Protein AF-A0A445AJ50-F1 (afdb_monomer_lite)

Foldseek 3Di:
DDDDDPPPPPPPPPPPPPLPDDPVLV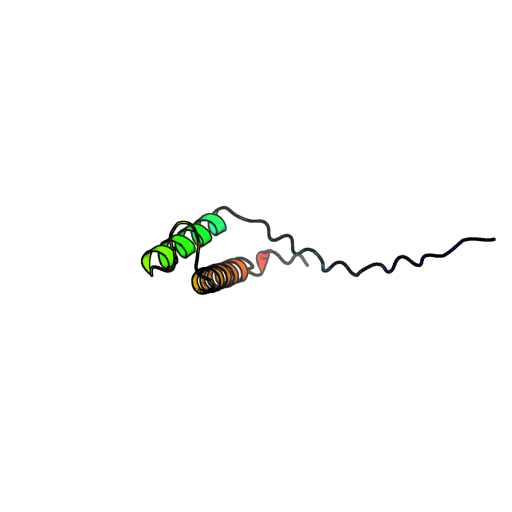VQLVVLLVVQVVVVQDDPHDGHPVSVVSSVVSSCVVSVVVVDVPPDDD

Radius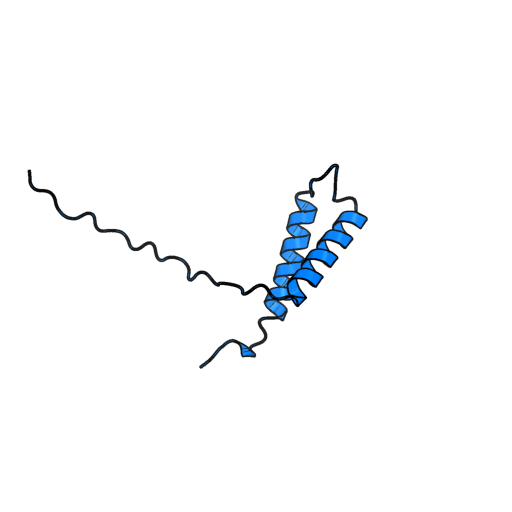 of gyration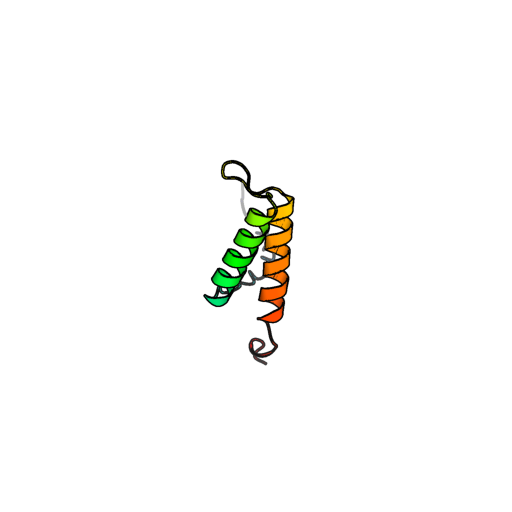: 20.23 Å; chains: 1; bounding box: 40×56×37 Å

Structure (mmCIF, N/CA/C/O backbone):
data_AF-A0A445AJ50-F1
#
_entry.id   AF-A0A445AJ50-F1
#
loop_
_atom_site.group_PDB
_atom_site.id
_atom_site.type_symbol
_atom_site.label_atom_id
_atom_site.label_alt_id
_atom_site.label_comp_id
_atom_site.label_asym_id
_atom_site.label_entity_id
_atom_site.label_seq_id
_atom_site.pdbx_PDB_ins_code
_atom_site.Cartn_x
_atom_site.Cartn_y
_atom_site.Cartn_z
_atom_site.occupancy
_atom_site.B_iso_or_equiv
_atom_site.auth_seq_id
_atom_site.auth_comp_id
_atom_site.auth_asym_id
_atom_site.auth_atom_id
_atom_site.pdbx_PDB_model_num
ATOM 1 N N . MET A 1 1 ? -21.601 48.683 -23.630 1.00 50.09 1 MET A N 1
ATOM 2 C CA . MET A 1 1 ? -21.055 47.337 -23.921 1.00 50.09 1 MET A CA 1
ATOM 3 C C . MET A 1 1 ? -19.999 47.493 -25.004 1.00 50.09 1 MET A C 1
ATOM 5 O O . MET A 1 1 ? -20.325 48.049 -26.045 1.00 50.09 1 MET A O 1
ATOM 9 N N . PRO A 1 2 ? -18.738 47.143 -24.716 1.00 45.69 2 PRO A N 1
ATOM 10 C CA . PRO A 1 2 ? -18.146 45.995 -25.401 1.00 45.69 2 PRO A CA 1
ATOM 11 C C . PRO A 1 2 ? -17.370 45.071 -24.447 1.00 45.69 2 PRO A C 1
ATOM 13 O O . PRO A 1 2 ? -16.814 45.487 -23.437 1.00 45.69 2 PRO A O 1
ATOM 16 N N . ASN A 1 3 ? -17.385 43.793 -24.806 1.00 51.81 3 ASN A N 1
ATOM 17 C CA . ASN A 1 3 ? -16.780 42.648 -24.141 1.00 51.81 3 ASN A CA 1
ATOM 18 C C . ASN A 1 3 ? -15.493 42.275 -24.892 1.00 51.81 3 ASN A C 1
ATOM 20 O O . ASN A 1 3 ? -15.599 42.036 -26.095 1.00 51.81 3 ASN A O 1
ATOM 24 N N . LYS A 1 4 ? -14.326 42.186 -24.233 1.00 52.31 4 LYS A N 1
ATOM 25 C CA . LYS A 1 4 ? -13.259 41.233 -24.610 1.00 52.31 4 LYS A CA 1
ATOM 26 C C . LYS A 1 4 ? -12.080 41.246 -23.642 1.00 52.31 4 LYS A C 1
ATOM 28 O O . LYS A 1 4 ? -11.527 42.301 -23.357 1.00 52.31 4 LYS A O 1
ATOM 33 N N . GLY A 1 5 ? -11.633 40.048 -23.268 1.00 40.59 5 GLY A N 1
ATOM 34 C CA . GLY A 1 5 ? -10.281 39.824 -22.764 1.00 40.59 5 GLY A CA 1
ATOM 35 C C . GLY A 1 5 ? -10.210 39.113 -21.421 1.00 40.59 5 GLY A C 1
ATOM 36 O O . GLY A 1 5 ? -9.459 39.540 -20.552 1.00 40.59 5 GLY A O 1
ATOM 37 N N . ASN A 1 6 ? -10.947 38.016 -21.236 1.00 50.56 6 ASN A N 1
ATOM 38 C CA . ASN A 1 6 ? -10.543 37.018 -20.253 1.00 50.56 6 ASN A CA 1
ATOM 39 C C . ASN A 1 6 ? -9.183 36.455 -20.693 1.00 50.56 6 ASN A C 1
ATOM 41 O O . ASN A 1 6 ? -9.088 35.577 -21.545 1.00 50.56 6 ASN A O 1
ATOM 45 N N . LYS A 1 7 ? -8.111 37.017 -20.129 1.00 55.88 7 LYS A N 1
ATOM 46 C CA . LYS A 1 7 ? -6.781 36.422 -20.148 1.00 55.88 7 LYS A CA 1
ATOM 47 C C . LYS A 1 7 ? -6.890 35.115 -19.373 1.00 55.88 7 LYS A C 1
ATOM 49 O O . LYS A 1 7 ? -6.804 35.114 -18.147 1.00 55.88 7 LYS A O 1
ATOM 54 N N . THR A 1 8 ? -7.162 34.028 -20.089 1.00 46.66 8 THR A N 1
ATOM 55 C CA . THR A 1 8 ? -7.012 32.673 -19.573 1.00 46.66 8 THR A CA 1
ATOM 56 C C . THR A 1 8 ? -5.580 32.575 -19.088 1.00 46.66 8 THR A C 1
ATOM 58 O O . THR A 1 8 ? -4.631 32.603 -19.868 1.00 46.66 8 THR A O 1
ATOM 61 N N . VAL A 1 9 ? -5.434 32.593 -17.770 1.00 52.22 9 VAL A N 1
ATOM 62 C CA . VAL A 1 9 ? -4.200 32.237 -17.099 1.00 52.22 9 VAL A CA 1
ATOM 63 C C . VAL A 1 9 ? -3.986 30.786 -17.501 1.00 52.22 9 VAL A C 1
ATOM 65 O O . VAL A 1 9 ? -4.751 29.921 -17.079 1.00 52.22 9 VAL A O 1
ATOM 68 N N . GLU A 1 10 ? -3.031 30.532 -18.396 1.00 49.53 10 GLU A N 1
ATOM 69 C CA . GLU A 1 10 ? -2.462 29.200 -18.547 1.00 49.53 10 GLU A CA 1
ATOM 70 C C . GLU A 1 10 ? -1.943 28.830 -17.162 1.00 49.53 10 GLU A C 1
ATOM 72 O O . GLU A 1 10 ? -0.879 29.265 -16.718 1.00 49.53 10 GLU A O 1
ATOM 77 N N . ALA A 1 11 ? -2.776 28.105 -16.417 1.00 50.72 11 ALA A N 1
ATOM 78 C CA . ALA A 1 11 ? -2.314 27.336 -15.295 1.00 50.72 11 ALA A CA 1
ATOM 79 C C . ALA A 1 11 ? -1.242 26.435 -15.893 1.00 50.72 11 ALA A C 1
ATOM 81 O O . ALA A 1 11 ? -1.561 25.571 -16.708 1.00 50.72 11 ALA A O 1
ATOM 82 N N . ASN A 1 12 ? 0.017 26.712 -15.551 1.00 56.41 12 ASN A N 1
ATOM 83 C CA . ASN A 1 12 ? 1.129 25.796 -15.723 1.00 56.41 12 ASN A CA 1
ATOM 84 C C . ASN A 1 12 ? 0.677 24.471 -15.114 1.00 56.41 12 ASN A C 1
ATOM 86 O O . ASN A 1 12 ? 0.752 24.279 -13.900 1.00 56.41 12 ASN A O 1
ATOM 90 N N . GLN A 1 13 ? 0.086 23.610 -15.939 1.00 56.22 13 GLN A N 1
ATOM 91 C CA . GLN A 1 13 ? -0.276 22.279 -15.518 1.00 56.22 13 GLN A CA 1
ATOM 92 C C . GLN A 1 13 ? 1.067 21.636 -15.193 1.00 56.22 13 GLN A C 1
ATOM 94 O O . GLN A 1 13 ? 1.923 21.603 -16.083 1.00 56.22 13 GLN A O 1
ATOM 99 N N . PRO A 1 14 ? 1.308 21.194 -13.944 1.00 53.97 14 PRO A N 1
ATOM 100 C CA . PRO A 1 14 ? 2.481 20.386 -13.674 1.00 53.97 14 PRO A CA 1
ATOM 101 C C . PRO A 1 14 ? 2.426 19.259 -14.694 1.00 53.97 14 PRO A C 1
ATOM 103 O O . PRO A 1 14 ? 1.371 18.632 -14.850 1.00 53.97 14 PRO A O 1
ATOM 106 N N . SER A 1 15 ? 3.505 19.109 -15.465 1.00 53.41 15 SER A N 1
ATOM 107 C CA . SER A 1 15 ? 3.683 17.994 -16.383 1.00 53.41 15 SER A CA 1
ATOM 108 C C . SER A 1 15 ? 3.234 16.763 -15.622 1.00 53.41 15 SER A C 1
ATOM 110 O O . SER A 1 15 ? 3.827 16.417 -14.603 1.00 53.41 15 SER A O 1
ATOM 112 N N . LYS A 1 16 ? 2.085 16.208 -16.020 1.00 55.53 16 LYS A N 1
ATOM 113 C CA . LYS A 1 16 ? 1.560 14.985 -15.434 1.00 55.53 16 LYS A CA 1
ATOM 114 C C . LYS A 1 16 ? 2.632 13.960 -15.743 1.00 55.53 16 LYS A C 1
ATOM 116 O O . LYS A 1 16 ? 2.700 13.480 -16.874 1.00 55.53 16 LYS A O 1
ATOM 121 N N . ASP A 1 17 ? 3.505 13.711 -14.776 1.00 58.09 17 ASP A N 1
ATOM 122 C CA . ASP A 1 17 ? 4.414 12.585 -14.787 1.00 58.09 17 ASP A CA 1
ATOM 123 C C . ASP A 1 17 ? 3.503 11.363 -14.792 1.00 58.09 17 ASP A C 1
ATOM 125 O O . ASP A 1 17 ? 3.052 10.878 -13.755 1.00 58.09 17 ASP A O 1
ATOM 129 N N . ASN A 1 18 ? 3.100 10.961 -15.998 1.00 57.78 18 ASN A N 1
ATOM 130 C CA . ASN A 1 18 ? 2.258 9.810 -16.244 1.00 57.78 18 ASN A CA 1
ATOM 131 C C . ASN A 1 18 ? 3.143 8.605 -15.967 1.00 57.78 18 ASN A C 1
ATOM 133 O O . ASN A 1 18 ? 3.715 8.008 -16.880 1.00 57.78 18 ASN A O 1
ATOM 137 N N . LEU A 1 19 ? 3.302 8.302 -14.681 1.00 66.19 19 LEU A N 1
ATOM 138 C CA . LEU A 1 19 ? 3.909 7.076 -14.232 1.00 66.19 19 LEU A CA 1
ATOM 139 C C . LEU A 1 19 ? 3.099 5.944 -14.856 1.00 66.19 19 LEU A C 1
ATOM 141 O O . LEU A 1 19 ? 1.937 5.717 -14.512 1.00 66.19 19 LEU A O 1
ATOM 145 N N . ARG A 1 20 ? 3.703 5.275 -15.833 1.00 71.62 20 ARG A N 1
ATOM 146 C CA . ARG A 1 20 ? 3.108 4.106 -16.455 1.00 71.62 20 ARG A CA 1
ATOM 147 C C . ARG A 1 20 ? 3.208 2.970 -15.449 1.00 71.62 20 ARG A C 1
ATOM 149 O O . ARG A 1 20 ? 4.297 2.457 -15.207 1.00 71.62 20 ARG A O 1
ATOM 156 N N . TRP A 1 21 ? 2.068 2.626 -14.864 1.00 76.81 21 TRP A N 1
ATOM 157 C CA . TRP A 1 21 ? 1.925 1.461 -14.004 1.00 76.81 21 TRP A CA 1
ATOM 158 C C . TRP A 1 21 ? 2.385 0.210 -14.763 1.00 76.81 21 TRP A C 1
ATOM 160 O O . TRP A 1 21 ? 2.036 0.036 -15.935 1.00 76.81 21 TRP A O 1
ATOM 170 N N . TYR A 1 22 ? 3.223 -0.599 -14.126 1.00 78.88 22 TYR A N 1
ATOM 171 C CA . TYR A 1 22 ? 3.783 -1.827 -14.691 1.00 78.88 22 TYR A CA 1
ATOM 172 C C . TYR A 1 22 ? 3.373 -3.005 -13.813 1.00 78.88 22 TYR A C 1
ATOM 174 O O . TYR A 1 22 ? 3.146 -2.805 -12.622 1.00 78.88 22 TYR A O 1
ATOM 182 N N . ASP A 1 23 ? 3.339 -4.211 -14.377 1.00 77.38 23 ASP A N 1
ATOM 183 C CA . ASP A 1 23 ? 2.923 -5.426 -13.660 1.00 77.38 23 ASP A CA 1
ATOM 184 C C . ASP A 1 23 ? 3.749 -5.651 -12.373 1.00 77.38 23 ASP A C 1
ATOM 186 O O . ASP A 1 23 ? 3.208 -6.010 -11.330 1.00 77.38 23 ASP A O 1
ATOM 190 N N . ASP A 1 24 ? 5.043 -5.311 -12.395 1.00 79.88 24 ASP A N 1
ATOM 191 C CA . ASP A 1 24 ? 5.928 -5.359 -11.220 1.00 79.88 24 ASP A CA 1
ATOM 192 C C . ASP A 1 24 ? 5.435 -4.459 -10.064 1.00 79.88 24 ASP A C 1
ATOM 194 O O . ASP A 1 24 ? 5.666 -4.742 -8.888 1.00 79.88 24 ASP A O 1
ATOM 198 N N . MET A 1 25 ? 4.737 -3.360 -10.370 1.00 85.00 25 MET A N 1
ATOM 199 C CA . MET A 1 25 ? 4.196 -2.443 -9.362 1.00 85.00 25 MET A CA 1
ATOM 200 C C . MET A 1 25 ? 2.924 -2.973 -8.706 1.00 85.00 25 MET A C 1
ATOM 202 O O . MET A 1 25 ? 2.694 -2.673 -7.531 1.00 85.00 25 MET A O 1
ATOM 206 N N . ASP A 1 26 ? 2.138 -3.787 -9.416 1.00 86.25 26 ASP A N 1
ATOM 207 C CA . ASP A 1 26 ? 1.005 -4.505 -8.826 1.00 86.25 26 ASP A CA 1
ATOM 208 C C . ASP A 1 26 ? 1.484 -5.504 -7.774 1.00 86.25 26 ASP A C 1
ATOM 210 O O . ASP A 1 26 ? 0.912 -5.573 -6.683 1.00 86.25 26 ASP A O 1
ATOM 214 N N . GLU A 1 27 ? 2.578 -6.220 -8.047 1.00 88.69 27 GLU A N 1
ATOM 215 C CA . GLU A 1 27 ? 3.177 -7.141 -7.077 1.00 88.69 27 GLU A CA 1
ATOM 216 C C . GLU A 1 27 ? 3.670 -6.395 -5.827 1.00 88.69 27 GLU A C 1
ATOM 218 O O . GLU A 1 27 ? 3.398 -6.807 -4.693 1.00 88.69 27 GLU A O 1
ATOM 223 N N . VAL A 1 28 ? 4.335 -5.249 -6.012 1.00 88.81 28 VAL A N 1
ATOM 224 C CA . VAL A 1 28 ? 4.787 -4.398 -4.901 1.00 88.81 28 VAL A CA 1
ATOM 225 C C . VAL A 1 28 ? 3.607 -3.877 -4.080 1.00 88.81 28 VAL A C 1
ATOM 227 O O . VAL A 1 28 ? 3.655 -3.934 -2.847 1.00 88.81 28 VAL A O 1
ATOM 230 N N . LEU A 1 29 ? 2.548 -3.388 -4.734 1.00 90.38 29 LEU A N 1
ATOM 231 C CA . LEU A 1 29 ? 1.340 -2.902 -4.066 1.00 90.38 29 LEU A CA 1
ATOM 232 C C . LEU A 1 29 ? 0.666 -4.026 -3.268 1.00 90.38 29 LEU A C 1
ATOM 234 O O . LEU A 1 29 ? 0.355 -3.839 -2.089 1.00 90.38 29 LEU A O 1
ATOM 238 N N . LEU A 1 30 ? 0.481 -5.201 -3.874 1.00 91.69 30 LEU A N 1
ATOM 239 C CA . LEU A 1 30 ? -0.155 -6.347 -3.228 1.00 91.69 30 LEU A CA 1
ATOM 240 C C . LEU A 1 30 ? 0.646 -6.821 -2.010 1.00 91.69 30 LEU A C 1
ATOM 242 O O . LEU A 1 30 ? 0.073 -7.059 -0.947 1.00 91.69 30 LEU A O 1
ATOM 246 N N . ASN A 1 31 ? 1.972 -6.900 -2.132 1.00 91.69 31 ASN A N 1
ATOM 247 C CA . ASN A 1 31 ? 2.854 -7.284 -1.033 1.00 91.69 31 ASN A CA 1
ATOM 248 C C . ASN A 1 31 ? 2.843 -6.245 0.103 1.00 91.69 31 ASN A C 1
ATOM 250 O O . ASN A 1 31 ? 2.836 -6.606 1.281 1.00 91.69 31 ASN A O 1
ATOM 254 N N . ALA A 1 32 ? 2.812 -4.949 -0.227 1.00 92.00 32 ALA A N 1
ATOM 255 C CA . ALA A 1 32 ? 2.706 -3.882 0.766 1.00 92.00 32 ALA A CA 1
ATOM 256 C C . ALA A 1 32 ? 1.381 -3.970 1.541 1.00 92.00 32 ALA A C 1
ATOM 258 O O . ALA A 1 32 ? 1.390 -3.942 2.771 1.00 92.00 32 ALA A O 1
ATOM 259 N N . LEU A 1 33 ? 0.261 -4.165 0.840 1.00 91.81 33 LEU A N 1
ATOM 260 C CA . LEU A 1 33 ? -1.046 -4.364 1.466 1.00 91.81 33 LEU A CA 1
ATOM 261 C C . LEU A 1 33 ? -1.061 -5.631 2.330 1.00 91.81 33 LEU A C 1
ATOM 263 O O . LEU A 1 33 ? -1.465 -5.575 3.487 1.00 91.81 33 LEU A O 1
ATOM 267 N N . ALA A 1 34 ? -0.559 -6.762 1.831 1.00 92.62 34 ALA A N 1
ATOM 268 C CA . ALA A 1 34 ? -0.492 -8.002 2.605 1.00 92.62 34 ALA A CA 1
ATOM 269 C C . ALA A 1 34 ? 0.283 -7.821 3.925 1.00 92.62 34 ALA A C 1
ATOM 271 O O . ALA A 1 34 ? -0.175 -8.260 4.980 1.00 92.62 34 ALA A O 1
ATOM 272 N N . LYS A 1 35 ? 1.416 -7.108 3.896 1.00 93.00 35 LYS A N 1
ATOM 273 C CA . LYS A 1 35 ? 2.202 -6.790 5.099 1.00 93.00 35 LYS A CA 1
ATOM 274 C C . LYS A 1 35 ? 1.436 -5.920 6.086 1.00 93.00 35 LYS A C 1
ATOM 276 O O . LYS A 1 35 ? 1.474 -6.191 7.282 1.00 93.00 35 LYS A O 1
ATOM 281 N N . GLU A 1 36 ? 0.745 -4.889 5.612 1.00 92.25 36 GLU A N 1
ATOM 282 C CA . GLU A 1 36 ? -0.049 -4.031 6.491 1.00 92.25 36 GLU A CA 1
ATOM 283 C C . GLU A 1 36 ? -1.269 -4.774 7.064 1.00 92.25 36 GLU A C 1
ATOM 285 O O . GLU A 1 36 ? -1.633 -4.546 8.2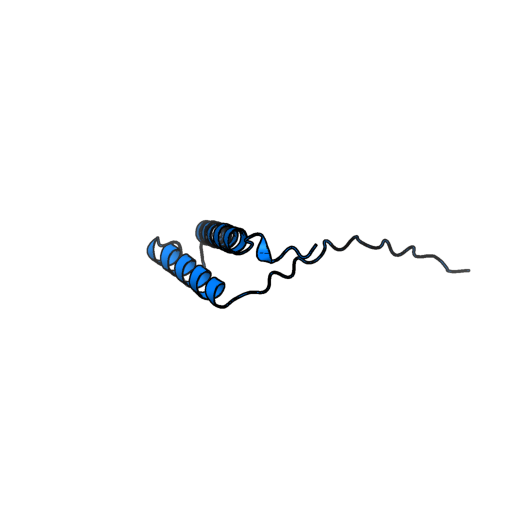17 1.00 92.25 36 GLU A O 1
ATOM 290 N N . ALA A 1 37 ? -1.859 -5.723 6.325 1.00 89.69 37 ALA A N 1
ATOM 291 C CA . ALA A 1 37 ? -2.937 -6.565 6.851 1.00 89.69 37 ALA A CA 1
ATOM 292 C C . ALA A 1 37 ? -2.429 -7.456 7.988 1.00 89.69 37 ALA A C 1
ATOM 294 O O . ALA A 1 37 ? -3.076 -7.548 9.028 1.00 89.69 37 ALA A O 1
ATOM 295 N N . LEU A 1 38 ? -1.247 -8.058 7.825 1.00 90.31 38 LEU A N 1
ATOM 296 C CA . LEU A 1 38 ? -0.614 -8.880 8.862 1.00 90.31 38 LEU A CA 1
ATOM 297 C C . LEU A 1 38 ? -0.250 -8.082 10.121 1.00 90.31 38 LEU A C 1
ATOM 299 O O . LEU A 1 38 ? -0.257 -8.638 11.215 1.00 90.31 38 LEU A O 1
ATOM 303 N N . LYS A 1 39 ? 0.038 -6.782 9.989 1.00 89.88 39 LYS A N 1
ATOM 304 C CA . LYS A 1 39 ? 0.269 -5.881 11.131 1.00 89.88 39 LYS A CA 1
ATOM 305 C C . LYS A 1 39 ? -1.012 -5.495 11.878 1.00 89.88 39 LYS A C 1
ATOM 307 O O . LYS A 1 39 ? -0.922 -4.843 12.912 1.00 89.88 39 LYS A O 1
ATOM 312 N N . GLY A 1 40 ? -2.188 -5.864 11.367 1.00 87.69 40 GLY A N 1
ATOM 313 C CA . GLY A 1 40 ? -3.474 -5.453 11.931 1.00 87.69 40 GLY A CA 1
ATOM 314 C C . GLY A 1 40 ? -3.914 -4.049 11.511 1.00 87.69 40 GLY A C 1
ATOM 315 O O . GLY A 1 40 ? -4.867 -3.519 12.070 1.00 87.69 40 GLY A O 1
ATOM 316 N N . ASN A 1 41 ? -3.273 -3.449 10.501 1.00 86.88 41 ASN A N 1
ATOM 317 C CA . ASN A 1 41 ? -3.641 -2.122 9.994 1.00 86.88 41 ASN A CA 1
ATOM 318 C C . ASN A 1 41 ? -4.823 -2.152 9.003 1.00 86.88 41 ASN A C 1
ATOM 320 O O . ASN A 1 41 ? -5.161 -1.126 8.407 1.00 86.88 41 ASN A O 1
ATOM 324 N N . LYS A 1 42 ? -5.457 -3.317 8.824 1.00 86.56 42 LYS A N 1
ATOM 325 C CA . LYS A 1 42 ? -6.710 -3.493 8.083 1.00 86.56 42 LYS A CA 1
ATOM 326 C C . LYS A 1 42 ? -7.842 -3.785 9.070 1.00 86.56 42 LYS A C 1
ATOM 328 O O . LYS A 1 42 ? -7.792 -4.807 9.748 1.00 86.56 42 LYS A O 1
ATOM 333 N N . HIS A 1 43 ? -8.864 -2.933 9.110 1.00 82.44 43 HIS A N 1
ATOM 334 C CA . HIS A 1 43 ? -10.032 -3.093 9.979 1.00 82.44 43 HIS A CA 1
ATOM 335 C C . HIS A 1 43 ? -11.328 -3.003 9.170 1.00 82.44 43 HIS A C 1
ATOM 337 O O . HIS A 1 43 ? -11.532 -2.006 8.480 1.00 82.44 43 HIS A O 1
ATOM 343 N N . ASP A 1 44 ? -12.175 -4.037 9.253 1.00 69.81 44 ASP A N 1
ATOM 344 C CA . ASP A 1 44 ? -13.571 -4.076 8.768 1.00 69.81 44 ASP A CA 1
ATOM 345 C C . ASP A 1 44 ? -13.803 -3.525 7.344 1.00 69.81 44 ASP A C 1
ATOM 347 O O . ASP A 1 44 ? -14.887 -3.047 7.050 1.00 69.81 44 ASP A O 1
ATOM 351 N N . ASP A 1 45 ? -12.792 -3.613 6.465 1.00 77.81 45 ASP A N 1
ATOM 352 C CA . ASP A 1 45 ? -12.737 -3.150 5.054 1.00 77.81 45 ASP A CA 1
ATOM 353 C C . ASP A 1 45 ? -12.023 -1.820 4.784 1.00 77.81 45 ASP A C 1
ATOM 355 O O . ASP A 1 45 ? -11.873 -1.405 3.634 1.00 77.81 45 ASP A O 1
ATOM 359 N N . SER A 1 46 ? -11.472 -1.189 5.815 1.00 85.56 46 SER A N 1
ATOM 360 C CA . SER A 1 46 ? -10.657 0.017 5.693 1.00 85.56 46 SER A CA 1
ATOM 361 C C . SER A 1 46 ? -9.208 -0.216 6.117 1.00 85.56 46 SER A C 1
ATOM 363 O O . SER A 1 46 ? -8.890 -1.076 6.940 1.00 85.56 46 SER A O 1
ATOM 365 N N . TRP A 1 47 ? -8.311 0.567 5.529 1.00 88.62 47 TRP A N 1
ATOM 366 C CA . TRP A 1 47 ? -6.917 0.650 5.947 1.00 88.62 47 TRP A CA 1
ATOM 367 C C . TRP A 1 47 ? -6.749 1.838 6.881 1.00 88.62 47 TRP A C 1
ATOM 369 O O . TRP A 1 47 ? -7.311 2.909 6.635 1.00 88.62 47 TRP A O 1
ATOM 379 N N . THR A 1 48 ? -5.955 1.670 7.935 1.00 90.38 48 THR A N 1
ATOM 380 C CA . THR A 1 48 ? -5.581 2.797 8.789 1.00 90.38 48 THR A CA 1
ATOM 381 C C . THR A 1 48 ? -4.773 3.822 7.993 1.00 90.38 48 THR A C 1
ATOM 383 O O . THR A 1 48 ? -4.132 3.513 6.984 1.00 90.38 48 THR A O 1
ATOM 386 N N . THR A 1 49 ? -4.752 5.066 8.469 1.00 90.50 49 THR A N 1
ATOM 387 C CA . THR A 1 49 ? -3.903 6.121 7.895 1.00 90.50 49 THR A CA 1
ATOM 388 C C . THR A 1 49 ? -2.430 5.702 7.845 1.00 90.50 49 THR A C 1
ATOM 390 O O . THR A 1 49 ? -1.719 6.038 6.900 1.00 90.50 49 THR A O 1
ATOM 393 N N . GLU A 1 50 ? -1.981 4.924 8.834 1.00 89.94 50 GLU A N 1
ATOM 394 C CA . GLU A 1 50 ? -0.631 4.365 8.875 1.00 89.94 50 GLU A CA 1
ATOM 395 C C . GLU A 1 50 ? -0.386 3.362 7.739 1.00 89.94 50 GLU A C 1
ATOM 397 O O . GLU A 1 50 ? 0.629 3.469 7.050 1.00 89.94 50 GLU A O 1
ATOM 402 N N . ALA A 1 51 ? -1.329 2.448 7.474 1.00 89.81 51 ALA A N 1
ATOM 403 C CA . ALA A 1 51 ? -1.227 1.533 6.337 1.00 89.81 51 ALA A CA 1
ATOM 404 C C . ALA A 1 51 ? -1.113 2.286 5.010 1.00 89.81 51 ALA A C 1
ATOM 406 O O . ALA A 1 51 ? -0.235 1.974 4.206 1.00 89.81 51 ALA A O 1
ATOM 407 N N . TYR A 1 52 ? -1.939 3.314 4.794 1.00 88.25 52 TYR A N 1
ATOM 408 C CA . TYR A 1 52 ? -1.841 4.136 3.586 1.00 88.25 52 TYR A CA 1
ATOM 409 C C . TYR A 1 52 ? -0.472 4.812 3.461 1.00 88.25 52 TYR A C 1
ATOM 411 O O . TYR A 1 52 ? 0.151 4.739 2.401 1.00 88.25 52 TYR A O 1
ATOM 419 N N . ALA A 1 53 ? 0.031 5.422 4.538 1.00 89.81 53 ALA A N 1
ATOM 420 C CA . ALA A 1 53 ? 1.346 6.059 4.537 1.00 89.81 53 ALA A CA 1
ATOM 421 C C . ALA A 1 53 ? 2.474 5.056 4.223 1.00 89.81 53 ALA A C 1
ATOM 423 O O . ALA A 1 53 ? 3.368 5.349 3.424 1.00 89.81 53 ALA A O 1
ATOM 424 N N . ASN A 1 54 ? 2.411 3.854 4.798 1.00 90.69 54 ASN A N 1
ATOM 425 C CA . ASN A 1 54 ? 3.401 2.797 4.595 1.00 90.69 54 ASN A CA 1
ATOM 426 C C . ASN A 1 54 ? 3.364 2.216 3.173 1.00 90.69 54 ASN A C 1
ATOM 428 O O . ASN A 1 54 ? 4.420 2.004 2.566 1.00 90.69 54 ASN A O 1
ATOM 432 N N . VAL A 1 55 ? 2.169 1.998 2.618 1.00 89.75 55 VAL A N 1
ATOM 433 C CA . VAL A 1 55 ? 1.977 1.530 1.237 1.00 89.75 55 VAL A CA 1
ATOM 434 C C . VAL A 1 55 ? 2.520 2.564 0.252 1.00 89.75 55 VAL A C 1
ATOM 43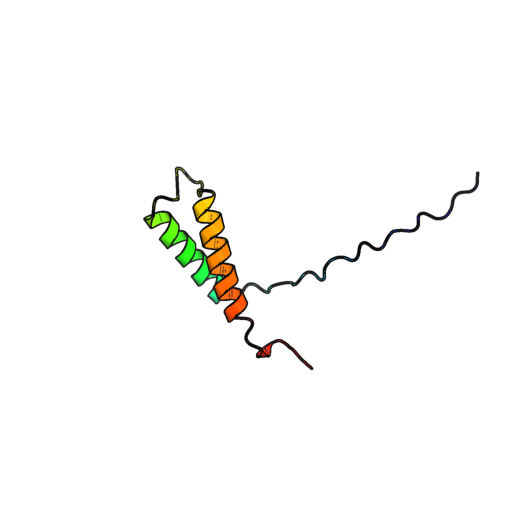6 O O . VAL A 1 55 ? 3.356 2.221 -0.582 1.00 89.75 55 VAL A O 1
ATOM 439 N N . VAL A 1 56 ? 2.153 3.842 0.403 1.00 88.00 56 VAL A N 1
ATOM 440 C CA . VAL A 1 56 ? 2.654 4.937 -0.449 1.00 88.00 56 VAL A CA 1
ATOM 441 C C . VAL A 1 56 ? 4.175 5.062 -0.362 1.00 88.00 56 VAL A C 1
ATOM 443 O O . VAL A 1 56 ? 4.839 5.205 -1.388 1.00 88.00 56 VAL A O 1
ATOM 446 N N . LYS A 1 57 ? 4.756 4.959 0.838 1.00 88.50 57 LYS A N 1
ATOM 447 C CA . LYS A 1 57 ? 6.214 4.975 1.022 1.00 88.50 57 LYS A CA 1
ATOM 448 C C . LYS A 1 57 ? 6.894 3.809 0.298 1.00 88.50 57 LYS A C 1
ATOM 450 O O . LYS A 1 57 ? 7.910 4.016 -0.359 1.00 88.50 57 LYS A O 1
ATOM 455 N N . THR A 1 58 ? 6.331 2.606 0.395 1.00 88.88 58 THR A N 1
ATOM 456 C CA . THR A 1 58 ? 6.863 1.401 -0.263 1.00 88.88 58 THR A CA 1
ATOM 457 C C . THR A 1 58 ? 6.817 1.533 -1.782 1.00 88.88 58 THR A C 1
ATOM 459 O O . THR A 1 58 ? 7.821 1.290 -2.450 1.00 88.88 58 THR A O 1
ATOM 462 N N . LEU A 1 59 ? 5.685 1.994 -2.316 1.00 86.00 59 LEU A N 1
ATOM 463 C CA . LEU A 1 59 ? 5.518 2.279 -3.738 1.00 86.00 59 LEU A CA 1
ATOM 464 C C . LEU A 1 59 ? 6.482 3.361 -4.214 1.00 86.00 59 LEU A C 1
ATOM 466 O O . LEU A 1 59 ? 7.136 3.162 -5.223 1.00 86.00 59 LEU A O 1
ATOM 470 N N . SER A 1 60 ? 6.637 4.464 -3.482 1.00 84.25 60 SER A N 1
ATOM 471 C CA . SER A 1 60 ? 7.565 5.541 -3.849 1.00 84.25 60 SER A CA 1
ATOM 472 C C . SER A 1 60 ? 9.018 5.058 -3.931 1.00 84.25 60 SER A C 1
ATOM 474 O O . SER A 1 60 ? 9.728 5.394 -4.877 1.00 84.25 60 SER A O 1
ATOM 476 N N . ILE A 1 61 ? 9.449 4.202 -2.996 1.00 84.56 61 ILE A N 1
ATOM 477 C CA . ILE A 1 61 ? 10.787 3.592 -3.024 1.00 84.56 61 ILE A CA 1
ATOM 478 C C . ILE A 1 61 ? 10.929 2.645 -4.221 1.00 84.56 61 ILE A C 1
ATOM 480 O O . ILE A 1 61 ? 11.929 2.713 -4.932 1.00 84.56 61 ILE A O 1
ATOM 484 N N . ALA A 1 62 ? 9.938 1.785 -4.468 1.00 81.38 62 ALA A N 1
ATOM 485 C CA . ALA A 1 62 ? 9.974 0.846 -5.585 1.00 81.38 62 ALA A CA 1
ATOM 486 C C . ALA A 1 62 ? 9.944 1.574 -6.937 1.00 81.38 62 ALA A C 1
ATOM 488 O O . ALA A 1 62 ? 10.815 1.360 -7.772 1.00 81.38 62 ALA A O 1
ATOM 489 N N . ILE A 1 63 ? 9.011 2.505 -7.126 1.00 76.12 63 ILE A N 1
ATOM 490 C CA . ILE A 1 63 ? 8.890 3.350 -8.316 1.00 76.12 63 ILE A CA 1
ATOM 491 C C . ILE A 1 63 ? 10.170 4.155 -8.537 1.00 76.12 63 ILE A C 1
ATOM 493 O O . ILE A 1 63 ? 10.735 4.111 -9.626 1.00 76.12 63 ILE A O 1
ATOM 497 N N . GLY A 1 64 ? 10.659 4.853 -7.508 1.00 67.88 64 GLY A N 1
ATOM 498 C CA . GLY A 1 64 ? 11.899 5.626 -7.578 1.00 67.88 64 GLY A CA 1
ATOM 499 C C . GLY A 1 64 ? 13.121 4.763 -7.900 1.00 67.88 64 GLY A C 1
ATOM 500 O O . GLY A 1 64 ? 14.025 5.223 -8.590 1.00 67.88 64 GLY A O 1
ATOM 501 N N . SER A 1 65 ? 13.120 3.495 -7.476 1.00 59.75 65 SER A N 1
ATOM 502 C CA . SER A 1 65 ? 14.132 2.503 -7.846 1.00 59.75 65 SER A CA 1
ATOM 503 C C . SER A 1 65 ? 13.949 1.949 -9.267 1.00 59.75 65 SER A C 1
ATOM 505 O O . SER A 1 65 ? 14.940 1.575 -9.886 1.00 59.75 65 SER A O 1
ATOM 507 N N . H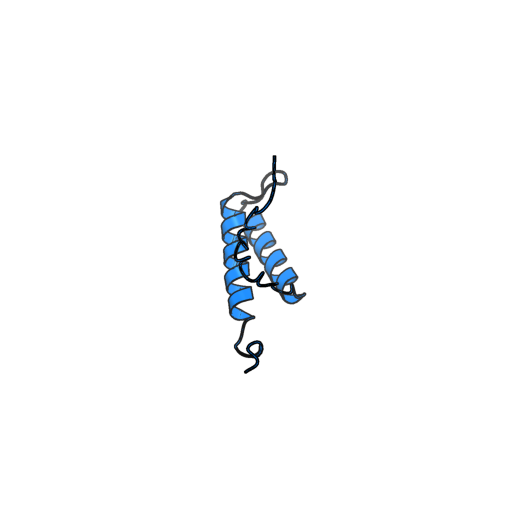IS A 1 66 ? 12.724 1.887 -9.803 1.00 54.62 66 HIS A N 1
ATOM 508 C CA . HIS A 1 66 ? 12.430 1.448 -11.177 1.00 54.62 66 HIS A CA 1
ATOM 509 C C . HIS A 1 66 ? 12.637 2.562 -12.217 1.00 54.62 66 HIS A C 1
ATOM 511 O O . HIS A 1 66 ? 12.866 2.269 -13.393 1.00 54.62 66 HIS A O 1
ATOM 517 N N . ILE A 1 67 ? 12.676 3.832 -11.800 1.00 55.09 67 ILE A N 1
ATOM 518 C CA . ILE A 1 67 ? 13.263 4.931 -12.582 1.00 55.09 67 ILE A CA 1
ATOM 519 C C . ILE A 1 67 ? 14.794 4.836 -12.460 1.00 55.09 67 ILE A C 1
ATOM 521 O O . ILE A 1 67 ? 15.485 5.730 -11.981 1.00 55.09 67 ILE A O 1
ATOM 525 N N . THR A 1 68 ? 15.362 3.711 -12.893 1.00 48.19 68 THR A N 1
ATOM 526 C CA . THR A 1 68 ? 16.781 3.693 -13.244 1.00 48.19 68 THR A CA 1
ATOM 527 C C . THR A 1 68 ? 16.955 4.534 -14.507 1.00 48.19 68 THR A C 1
ATOM 529 O O . THR A 1 68 ? 16.071 4.575 -15.363 1.00 48.19 68 THR A O 1
ATOM 532 N N . ASN A 1 69 ? 18.090 5.230 -14.605 1.00 47.53 69 ASN A N 1
ATOM 533 C CA . ASN A 1 69 ? 18.491 6.210 -15.631 1.00 47.53 69 ASN A CA 1
ATOM 534 C C . ASN A 1 69 ? 18.229 5.857 -17.120 1.00 47.53 69 ASN A C 1
ATOM 536 O O . ASN A 1 69 ? 18.495 6.681 -17.990 1.00 47.53 69 ASN A O 1
ATOM 540 N N . ASN A 1 70 ? 17.696 4.680 -17.446 1.00 52.31 70 ASN A N 1
ATOM 541 C CA . ASN A 1 70 ? 17.368 4.243 -18.802 1.00 52.31 70 ASN A CA 1
ATOM 542 C C . ASN A 1 70 ? 16.159 4.946 -19.448 1.00 52.31 70 ASN A C 1
ATOM 544 O O . ASN A 1 70 ? 15.948 4.778 -20.647 1.00 52.31 70 ASN A O 1
ATOM 548 N N . HIS A 1 71 ? 15.371 5.735 -18.709 1.00 52.94 71 HIS A N 1
ATOM 549 C CA . HIS A 1 71 ? 14.194 6.425 -19.262 1.00 52.94 71 HIS A CA 1
ATOM 550 C C . HIS A 1 71 ? 14.427 7.896 -19.637 1.00 52.94 71 HIS A C 1
ATOM 552 O O . HIS A 1 71 ? 13.534 8.529 -20.201 1.00 52.94 71 HIS A O 1
ATOM 558 N N . ILE A 1 72 ? 15.624 8.438 -19.393 1.00 51.41 72 ILE A N 1
ATOM 559 C CA . ILE A 1 72 ? 15.987 9.784 -19.846 1.00 51.41 72 ILE A CA 1
ATOM 560 C C . ILE A 1 72 ? 16.609 9.654 -21.240 1.00 51.41 72 ILE A C 1
ATOM 562 O O . ILE A 1 72 ? 17.792 9.344 -21.383 1.00 51.41 72 ILE A O 1
ATOM 566 N N . LYS A 1 73 ? 15.810 9.867 -22.293 1.00 53.47 73 LYS A N 1
ATOM 567 C CA . LYS A 1 73 ? 16.378 10.129 -23.623 1.00 53.47 73 LYS A CA 1
ATOM 568 C C . LYS A 1 73 ? 17.041 11.512 -23.609 1.00 53.47 73 LYS A C 1
ATOM 570 O O . LYS A 1 73 ? 16.422 12.472 -23.158 1.00 53.47 73 LYS A O 1
ATOM 575 N N . LYS A 1 74 ? 18.296 11.561 -24.074 1.00 43.81 74 LYS A N 1
ATOM 576 C CA . LYS A 1 74 ? 19.007 12.794 -24.450 1.00 43.81 74 LYS A CA 1
ATOM 577 C C . LYS A 1 74 ? 18.257 13.562 -25.532 1.00 43.81 74 LYS A C 1
ATOM 579 O O . LYS A 1 74 ? 17.622 12.891 -26.378 1.00 43.81 74 LYS A O 1
#

Organism: Arachis hypogaea (NCBI:txid3818)

Secondary structure (DSSP, 8-state):
----------------------HHHHHHHHHHHHHHHHTT-EETTEE-HHHHHHHHHHHHHHHHHH--GGG---

InterPro domains:
  IPR024752 Myb/SANT-like domain [PF12776] (20-73)

Sequence (74 aa):
MPNKGNKTVEANQPSKDNLRWYDDMDEVLLNALAKEALKGNKHDDSWTTEAYANVVKTLSIAIGSHITNNHIKK

pLDDT: mean 72.86, std 17.33, range [40.59, 93.0]